Protein AF-A0AAQ3S4A1-F1 (afdb_monomer_lite)

Structure (mmCIF, N/CA/C/O backbone):
data_AF-A0AAQ3S4A1-F1
#
_entry.id   AF-A0AAQ3S4A1-F1
#
loop_
_atom_site.group_PDB
_atom_site.id
_atom_site.type_symbol
_atom_site.label_atom_id
_atom_site.label_alt_id
_atom_site.label_comp_id
_atom_site.label_asym_id
_atom_site.label_entity_id
_atom_site.label_seq_id
_atom_site.pdbx_PDB_ins_code
_atom_site.Cartn_x
_atom_site.Cartn_y
_atom_site.Cartn_z
_atom_site.occupancy
_atom_site.B_iso_or_equiv
_atom_site.auth_seq_id
_atom_site.auth_comp_id
_atom_site.auth_asym_id
_atom_site.auth_atom_id
_atom_site.pdbx_PDB_model_num
ATOM 1 N N . MET A 1 1 ? -39.024 0.551 48.462 1.00 69.94 1 MET A N 1
ATOM 2 C CA . MET A 1 1 ? -37.797 1.383 48.426 1.00 69.94 1 MET A CA 1
ATOM 3 C C . MET A 1 1 ? -36.531 0.526 48.503 1.00 69.94 1 MET A C 1
ATOM 5 O O . MET A 1 1 ? -35.735 0.617 47.584 1.00 69.94 1 MET A O 1
ATOM 9 N N . LYS A 1 2 ? -36.378 -0.374 49.492 1.00 83.62 2 LYS A N 1
ATOM 10 C CA . LYS A 1 2 ? -35.239 -1.323 49.569 1.00 83.62 2 LYS A CA 1
ATOM 11 C C . LYS A 1 2 ? -35.066 -2.211 48.320 1.00 83.62 2 LYS A C 1
ATOM 13 O O . LYS A 1 2 ? -33.985 -2.234 47.752 1.00 83.62 2 LYS A O 1
ATOM 18 N N . SER A 1 3 ? -36.151 -2.803 47.816 1.00 88.56 3 SER A N 1
ATOM 19 C CA . SER A 1 3 ? -36.127 -3.640 46.601 1.00 88.56 3 SER A CA 1
ATOM 20 C C . SER A 1 3 ? -35.691 -2.903 45.325 1.00 88.56 3 SER A C 1
ATOM 22 O O . SER A 1 3 ? -35.072 -3.489 44.446 1.00 88.56 3 SER A O 1
ATOM 24 N N . PHE A 1 4 ? -35.986 -1.604 45.217 1.00 92.81 4 PHE A N 1
ATOM 25 C CA . PHE A 1 4 ? -35.563 -0.779 44.080 1.00 92.81 4 PHE A CA 1
ATOM 26 C C . PHE A 1 4 ? -34.058 -0.482 44.128 1.00 92.81 4 PHE A C 1
ATOM 28 O O . PHE A 1 4 ? -33.376 -0.538 43.108 1.00 92.81 4 PHE A O 1
ATOM 35 N N . VAL A 1 5 ? -33.532 -0.214 45.327 1.00 92.94 5 VAL A N 1
ATOM 36 C CA . VAL A 1 5 ? -32.094 -0.003 45.546 1.00 92.94 5 VAL A CA 1
ATOM 37 C C . VAL A 1 5 ? -31.310 -1.284 45.250 1.00 92.94 5 VAL A C 1
ATOM 39 O O . VAL A 1 5 ? -30.294 -1.229 44.565 1.00 92.94 5 VAL A O 1
ATOM 42 N N . GLU A 1 6 ? -31.812 -2.440 45.683 1.00 94.75 6 GLU A N 1
ATOM 43 C CA . GLU A 1 6 ? -31.219 -3.748 45.375 1.00 94.75 6 GLU A CA 1
ATOM 44 C C . GLU A 1 6 ? -31.213 -4.038 43.868 1.00 94.75 6 GLU A C 1
ATOM 46 O O . GLU A 1 6 ? -30.192 -4.469 43.333 1.00 94.75 6 GLU A O 1
ATOM 51 N N . ALA A 1 7 ? -32.307 -3.732 43.163 1.00 94.50 7 ALA A N 1
ATOM 52 C CA . ALA A 1 7 ? -32.382 -3.893 41.713 1.00 94.50 7 ALA A CA 1
ATOM 53 C C . ALA A 1 7 ? -31.364 -3.007 40.970 1.00 94.50 7 ALA A C 1
ATOM 55 O O . ALA A 1 7 ? -30.690 -3.482 40.056 1.00 94.50 7 ALA A O 1
ATOM 56 N N . MET A 1 8 ? -31.183 -1.747 41.385 1.00 95.50 8 MET A N 1
ATOM 57 C CA . MET A 1 8 ? -30.149 -0.878 40.804 1.00 95.50 8 MET A CA 1
ATOM 58 C C . MET A 1 8 ? -28.732 -1.364 41.119 1.00 95.50 8 MET A C 1
ATOM 60 O O . MET A 1 8 ? -27.852 -1.315 40.260 1.00 95.50 8 MET A O 1
ATOM 64 N N . GLN A 1 9 ? -28.494 -1.853 42.338 1.00 95.38 9 GLN A N 1
ATOM 65 C CA . GLN A 1 9 ? -27.201 -2.413 42.728 1.00 95.38 9 GLN A CA 1
ATOM 66 C C . GLN A 1 9 ? -26.851 -3.631 41.860 1.00 95.38 9 GLN A C 1
ATOM 68 O O . GLN A 1 9 ? -25.724 -3.741 41.374 1.00 95.38 9 GLN A O 1
ATOM 73 N N . GLN A 1 10 ? -27.826 -4.512 41.617 1.00 95.88 10 GLN A N 1
ATOM 74 C CA . GLN A 1 10 ? -27.676 -5.665 40.727 1.00 95.88 10 GLN A CA 1
ATOM 75 C C . GLN A 1 10 ? -27.437 -5.242 39.276 1.00 95.88 10 GLN A C 1
ATOM 77 O O . GLN A 1 10 ? -26.545 -5.782 38.620 1.00 95.88 10 GLN A O 1
ATOM 82 N N . GLN A 1 11 ? -28.173 -4.244 38.782 1.00 96.25 11 GLN A N 1
ATOM 83 C CA . GLN A 1 11 ? -27.968 -3.705 37.438 1.00 96.25 11 GLN A CA 1
ATOM 84 C C . GLN A 1 11 ? -26.549 -3.142 37.271 1.00 96.25 11 GLN A C 1
ATOM 86 O O . GLN A 1 11 ? -25.874 -3.458 36.291 1.00 96.25 11 GLN A O 1
ATOM 91 N N . ASN A 1 12 ? -26.059 -2.375 38.248 1.00 96.00 12 ASN A N 1
ATOM 92 C CA . ASN A 1 12 ? -24.696 -1.843 38.238 1.00 96.00 12 ASN A CA 1
ATOM 93 C C . ASN A 1 12 ? -23.641 -2.953 38.260 1.00 96.00 12 ASN A C 1
ATOM 95 O O . ASN A 1 12 ? -22.669 -2.880 37.510 1.00 96.00 12 ASN A O 1
ATOM 99 N N . ALA A 1 13 ? -23.838 -4.002 39.062 1.00 97.19 13 ALA A N 1
ATOM 100 C CA . ALA A 1 13 ? -22.939 -5.154 39.073 1.00 97.19 13 ALA A CA 1
ATOM 101 C C . ALA A 1 13 ? -22.877 -5.837 37.694 1.00 97.19 13 ALA A C 1
ATOM 103 O O . ALA A 1 13 ? -21.787 -6.133 37.198 1.00 97.19 13 ALA A O 1
ATOM 104 N N . SER A 1 14 ? -24.027 -6.004 37.033 1.00 97.06 14 SER A N 1
ATOM 105 C CA . SER A 1 14 ? -24.097 -6.568 35.681 1.00 97.06 14 SER A CA 1
ATOM 106 C C . SER A 1 14 ? -23.399 -5.688 34.639 1.00 97.06 14 SER A C 1
ATOM 108 O O . SER A 1 14 ? -22.713 -6.209 33.759 1.00 97.06 14 SER A O 1
ATOM 110 N N . LEU A 1 15 ? -23.546 -4.362 34.724 1.00 97.44 15 LEU A N 1
ATOM 111 C CA . LEU A 1 15 ? -22.888 -3.420 33.812 1.00 97.44 15 LEU A CA 1
ATOM 112 C C . LEU A 1 15 ? -21.367 -3.426 33.986 1.00 97.44 15 LEU A C 1
ATOM 114 O O . LEU A 1 15 ? -20.635 -3.465 32.999 1.00 97.44 15 LEU A O 1
ATOM 118 N N . VAL A 1 16 ? -20.877 -3.438 35.227 1.00 97.19 16 VAL A N 1
ATOM 119 C CA . VAL A 1 16 ? -19.436 -3.524 35.516 1.00 97.19 16 VAL A CA 1
ATOM 120 C C . VAL A 1 16 ? -18.856 -4.826 34.970 1.00 97.19 16 VAL A C 1
ATOM 122 O O . VAL A 1 16 ? -17.815 -4.811 34.312 1.00 97.19 16 VAL A O 1
ATOM 125 N N . GLN A 1 17 ? -19.550 -5.948 35.172 1.00 96.94 17 GLN A N 1
ATOM 126 C CA . GLN A 1 17 ? -19.132 -7.233 34.620 1.00 96.94 17 GLN A CA 1
ATOM 127 C C . GLN A 1 17 ? -19.065 -7.192 33.087 1.00 96.94 17 GLN A C 1
ATOM 129 O O . GLN A 1 17 ? -18.075 -7.638 32.505 1.00 96.94 17 GLN A O 1
ATOM 134 N N . GLN A 1 18 ? -20.074 -6.614 32.431 1.00 97.06 18 GLN A N 1
ATOM 135 C CA . GLN A 1 18 ? -20.095 -6.471 30.977 1.00 97.06 18 GLN A CA 1
ATOM 136 C C . GLN A 1 18 ? -18.951 -5.579 30.469 1.00 97.06 18 GLN A C 1
ATOM 138 O O . GLN A 1 18 ? -18.252 -5.964 29.530 1.00 97.06 18 GLN A O 1
ATOM 143 N N . ASN A 1 19 ? -18.698 -4.439 31.116 1.00 97.44 19 ASN A N 1
ATOM 144 C CA . ASN A 1 19 ? -17.598 -3.535 30.770 1.00 97.44 19 ASN A CA 1
ATOM 145 C C . ASN A 1 19 ? -16.231 -4.219 30.875 1.00 97.44 19 ASN A C 1
ATOM 147 O O . ASN A 1 19 ? -15.390 -4.048 29.992 1.00 97.44 19 ASN A O 1
ATOM 151 N N . ASN A 1 20 ? -16.019 -5.042 31.904 1.00 97.19 20 ASN A N 1
ATOM 152 C CA . ASN A 1 20 ? -14.779 -5.800 32.060 1.00 97.19 20 ASN A CA 1
ATOM 153 C C . ASN A 1 20 ? -14.566 -6.789 30.904 1.00 97.19 20 ASN A C 1
ATOM 155 O O . ASN A 1 20 ? -13.468 -6.872 30.352 1.00 97.19 20 ASN A O 1
ATOM 159 N N . VAL A 1 21 ? -15.624 -7.490 30.484 1.00 97.12 21 VAL A N 1
ATOM 160 C CA . VAL A 1 21 ? -15.565 -8.419 29.343 1.00 97.12 21 VAL A CA 1
ATOM 161 C C . VAL A 1 21 ? -15.289 -7.679 28.035 1.00 97.12 21 VAL A C 1
ATOM 163 O O . VAL A 1 21 ? -14.459 -8.124 27.240 1.00 97.12 21 VAL A O 1
ATOM 166 N N . ILE A 1 22 ? -15.956 -6.546 27.800 1.00 97.06 22 ILE A N 1
ATOM 167 C CA . ILE A 1 22 ? -15.739 -5.725 26.601 1.00 97.06 22 ILE A CA 1
ATOM 168 C C . ILE A 1 22 ? -14.295 -5.220 26.565 1.00 97.06 22 ILE A C 1
ATOM 170 O O . ILE A 1 22 ? -13.627 -5.364 25.542 1.00 97.06 22 ILE A O 1
ATOM 174 N N . SER A 1 23 ? -13.789 -4.701 27.684 1.00 97.44 23 SER A N 1
ATOM 175 C CA . SER A 1 23 ? -12.414 -4.210 27.799 1.00 97.44 23 SER A CA 1
ATOM 176 C C . SER A 1 23 ? -11.390 -5.301 27.466 1.00 97.44 23 SER A C 1
ATOM 178 O O . SER A 1 23 ? -10.496 -5.094 26.644 1.00 97.44 23 SER A O 1
ATOM 180 N N . GLN A 1 24 ? -11.577 -6.511 28.006 1.00 96.88 24 GLN A N 1
ATOM 181 C CA . GLN A 1 24 ? -10.710 -7.650 27.705 1.00 96.88 24 GLN A CA 1
ATOM 182 C C . GLN A 1 24 ? -10.751 -8.030 26.215 1.00 96.88 24 GLN A C 1
ATOM 184 O O . GLN A 1 24 ? -9.702 -8.220 25.596 1.00 96.88 24 GLN A O 1
ATOM 189 N N . ARG A 1 25 ? -11.946 -8.093 25.612 1.00 96.81 25 ARG A N 1
ATOM 190 C CA . ARG A 1 25 ? -12.112 -8.422 24.185 1.00 96.81 25 ARG A CA 1
ATOM 191 C C . ARG A 1 25 ? -11.484 -7.377 23.268 1.00 96.81 25 ARG A C 1
ATOM 193 O O . ARG A 1 25 ? -10.852 -7.747 22.282 1.00 96.81 25 ARG A O 1
ATOM 200 N N . LEU A 1 26 ? -11.612 -6.093 23.601 1.00 97.44 26 LEU A N 1
ATOM 201 C CA . LEU A 1 26 ? -10.979 -5.005 22.854 1.00 97.44 26 LEU A CA 1
ATOM 202 C C . LEU A 1 26 ? -9.451 -5.087 22.922 1.00 97.44 26 LEU A C 1
ATOM 204 O O . LEU A 1 26 ? -8.786 -4.892 21.905 1.00 97.44 26 LEU A O 1
ATOM 208 N N . GLY A 1 27 ? -8.893 -5.424 24.089 1.00 96.12 27 GLY A N 1
ATOM 209 C CA . GLY A 1 27 ? -7.454 -5.641 24.250 1.00 96.12 27 GLY A CA 1
ATOM 210 C C . GLY A 1 27 ? -6.927 -6.755 23.342 1.00 96.12 27 GLY A C 1
ATOM 211 O O . GLY A 1 27 ? -5.949 -6.553 22.620 1.00 96.12 27 GLY A O 1
ATOM 212 N N . VAL A 1 28 ? -7.619 -7.899 23.315 1.00 96.94 28 VAL A N 1
ATOM 213 C CA . VAL A 1 28 ? -7.265 -9.035 22.446 1.00 96.94 28 VAL A CA 1
ATOM 214 C C . VAL A 1 28 ? -7.382 -8.661 20.968 1.00 96.94 28 VAL A C 1
ATOM 216 O O . VAL A 1 28 ? -6.436 -8.878 20.214 1.00 96.94 28 VAL A O 1
ATOM 219 N N . ALA A 1 29 ? -8.494 -8.043 20.558 1.00 96.94 29 ALA A N 1
ATOM 220 C CA . ALA A 1 29 ? -8.725 -7.650 19.167 1.00 96.94 29 ALA A CA 1
ATOM 221 C C . ALA A 1 29 ? -7.683 -6.637 18.660 1.00 96.94 29 ALA A C 1
ATOM 223 O O . ALA A 1 29 ? -7.213 -6.724 17.523 1.00 96.94 29 ALA A O 1
ATOM 224 N N . ARG A 1 30 ? -7.279 -5.687 19.513 1.00 96.81 30 ARG A N 1
ATOM 225 C CA . ARG A 1 30 ? -6.232 -4.713 19.183 1.00 96.81 30 ARG A CA 1
ATOM 226 C C . ARG A 1 30 ? -4.884 -5.393 18.970 1.00 96.81 30 ARG A C 1
ATOM 228 O O . ARG A 1 30 ? -4.192 -5.078 18.005 1.00 96.81 30 ARG A O 1
ATOM 235 N N . MET A 1 31 ? -4.524 -6.318 19.854 1.00 96.94 31 MET A N 1
ATOM 236 C CA . MET A 1 31 ? -3.262 -7.047 19.763 1.00 96.94 31 MET A CA 1
ATOM 237 C C . MET A 1 31 ? -3.221 -7.916 18.505 1.00 96.94 31 MET A C 1
ATOM 239 O O . MET A 1 31 ? -2.265 -7.830 17.742 1.00 96.94 31 MET A O 1
ATOM 243 N N . SER A 1 32 ? -4.297 -8.655 18.214 1.00 96.56 32 SER A N 1
ATOM 244 C CA . SER A 1 32 ? -4.383 -9.464 16.994 1.00 96.56 32 SER A CA 1
ATOM 245 C 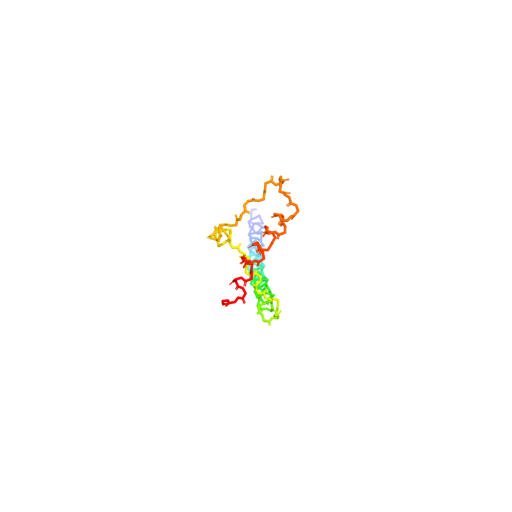C . SER A 1 32 ? -4.299 -8.621 15.723 1.00 96.56 32 SER A C 1
ATOM 247 O O . SER A 1 32 ? -3.651 -9.031 14.759 1.00 96.56 32 SER A O 1
ATOM 249 N N . ALA A 1 33 ? -4.912 -7.431 15.715 1.00 96.25 33 ALA A N 1
ATOM 250 C CA . ALA A 1 33 ? -4.835 -6.515 14.581 1.00 96.25 33 ALA A CA 1
ATOM 251 C C . ALA A 1 33 ? -3.398 -6.015 14.352 1.00 96.25 33 ALA A C 1
ATOM 253 O O . ALA A 1 33 ? -2.917 -6.037 13.221 1.00 96.25 33 ALA A O 1
ATOM 254 N N . GLN A 1 34 ? -2.685 -5.636 15.419 1.00 95.69 34 GLN A N 1
ATOM 255 C CA . GLN A 1 34 ? -1.282 -5.216 15.327 1.00 95.69 34 GLN A CA 1
ATOM 256 C C . GLN A 1 34 ? -0.367 -6.352 14.863 1.00 95.69 34 GLN A C 1
ATOM 258 O O . GLN A 1 34 ? 0.463 -6.147 13.980 1.00 95.69 34 GLN A O 1
ATOM 263 N N . THR A 1 35 ? -0.538 -7.562 15.398 1.00 95.69 35 THR A N 1
ATOM 264 C CA . THR A 1 35 ? 0.230 -8.734 14.957 1.00 95.69 35 THR A CA 1
ATOM 265 C C . THR A 1 35 ? -0.012 -9.033 13.481 1.00 95.69 35 THR A C 1
ATOM 267 O O . THR A 1 35 ? 0.944 -9.243 12.740 1.00 95.69 35 THR A O 1
ATOM 270 N N . SER A 1 36 ? -1.269 -8.986 13.032 1.00 93.25 36 SER A N 1
ATOM 271 C CA . SER A 1 36 ? -1.619 -9.210 11.623 1.00 93.25 36 SER A CA 1
ATOM 272 C C . SER A 1 36 ? -1.002 -8.146 10.710 1.00 93.25 36 SER A C 1
ATOM 274 O O . SER A 1 36 ? -0.508 -8.465 9.631 1.00 93.25 36 SER A O 1
ATOM 276 N N . GLN A 1 37 ? -0.966 -6.886 11.155 1.00 94.50 37 GLN A N 1
ATOM 277 C CA . GLN A 1 37 ? -0.319 -5.801 10.416 1.00 94.50 37 GLN A CA 1
ATOM 278 C C . GLN A 1 37 ? 1.192 -6.024 10.282 1.00 94.50 37 GLN A C 1
ATOM 280 O O . GLN A 1 37 ? 1.742 -5.869 9.191 1.00 94.50 37 GLN A O 1
ATOM 285 N N . LEU A 1 38 ? 1.868 -6.411 11.367 1.00 94.94 38 LEU A N 1
ATOM 286 C CA . LEU A 1 38 ? 3.297 -6.730 11.329 1.00 94.94 38 LEU A CA 1
ATOM 287 C C . LEU A 1 38 ? 3.571 -7.930 10.425 1.00 94.94 38 LEU A C 1
ATOM 289 O O . LEU A 1 38 ? 4.492 -7.884 9.616 1.00 94.94 38 LEU A O 1
ATOM 293 N N . GLN A 1 39 ? 2.741 -8.968 10.504 1.00 92.56 39 GLN A N 1
ATOM 294 C CA . GLN A 1 39 ? 2.853 -10.139 9.643 1.00 92.56 39 GLN A CA 1
ATOM 295 C C . GLN A 1 39 ? 2.698 -9.770 8.161 1.00 92.56 39 GLN A C 1
ATOM 297 O O . GLN A 1 39 ? 3.477 -10.241 7.335 1.00 92.56 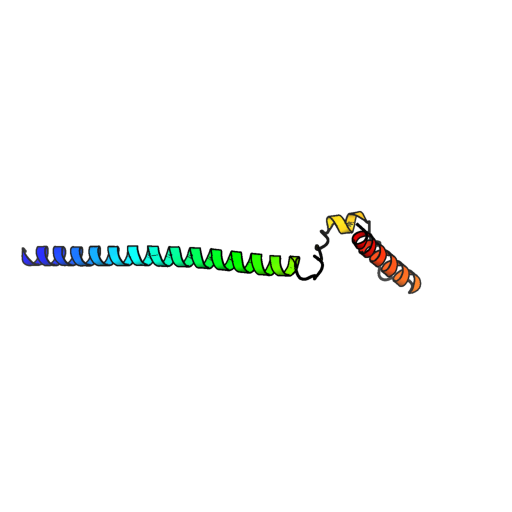39 GLN A O 1
ATOM 302 N N . TYR A 1 40 ? 1.755 -8.886 7.825 1.00 91.00 40 TYR A N 1
ATOM 303 C CA . TYR A 1 40 ? 1.599 -8.364 6.467 1.00 91.00 40 TYR A CA 1
ATOM 304 C C . TYR A 1 40 ? 2.844 -7.598 5.999 1.00 91.00 40 TYR A C 1
ATOM 306 O O . TYR A 1 40 ? 3.351 -7.854 4.908 1.00 91.00 40 TYR A O 1
ATOM 314 N N . LEU A 1 41 ? 3.382 -6.699 6.830 1.00 90.38 41 LEU A N 1
ATOM 315 C CA . LEU A 1 41 ? 4.609 -5.964 6.505 1.00 90.38 41 LEU A CA 1
ATOM 316 C C . LEU A 1 41 ? 5.796 -6.913 6.305 1.00 90.38 41 LEU A C 1
ATOM 318 O O . LEU A 1 41 ? 6.541 -6.763 5.340 1.00 90.38 41 LEU A O 1
ATOM 322 N N . MET A 1 42 ? 5.950 -7.921 7.164 1.00 87.56 42 MET A N 1
ATOM 323 C CA . MET A 1 42 ? 6.990 -8.940 7.017 1.00 87.56 42 MET A CA 1
ATOM 324 C C . MET A 1 42 ? 6.828 -9.737 5.721 1.00 87.56 42 MET A C 1
ATOM 326 O O . MET A 1 42 ? 7.815 -9.939 5.021 1.00 87.56 42 MET A O 1
ATOM 330 N N . ALA A 1 43 ? 5.605 -10.135 5.358 1.00 87.38 43 ALA A N 1
ATOM 331 C CA . ALA A 1 43 ? 5.332 -10.828 4.100 1.00 87.38 43 ALA A CA 1
ATOM 332 C C . ALA A 1 43 ? 5.655 -9.952 2.875 1.00 87.38 43 ALA A C 1
ATOM 334 O O . ALA A 1 43 ? 6.256 -10.433 1.917 1.00 87.38 43 ALA A O 1
ATOM 335 N N . MET A 1 44 ? 5.338 -8.653 2.925 1.00 83.06 44 MET A N 1
ATOM 336 C CA . MET A 1 44 ? 5.703 -7.686 1.881 1.00 83.06 44 MET A CA 1
ATOM 337 C C . MET A 1 44 ? 7.221 -7.513 1.762 1.00 83.06 44 MET A C 1
ATOM 339 O O . MET A 1 44 ? 7.765 -7.535 0.657 1.00 83.06 44 MET A O 1
ATOM 343 N N . HIS A 1 45 ? 7.926 -7.388 2.890 1.00 80.25 45 HIS A N 1
ATOM 344 C CA . HIS A 1 45 ? 9.387 -7.338 2.908 1.00 80.25 45 HIS A CA 1
ATOM 345 C C . HIS A 1 45 ? 10.009 -8.632 2.393 1.00 80.25 45 HIS A C 1
ATOM 347 O O . HIS A 1 45 ? 10.999 -8.574 1.671 1.00 80.25 45 HIS A O 1
ATOM 353 N N . GLN A 1 46 ? 9.431 -9.786 2.722 1.00 77.88 46 GLN A N 1
ATOM 354 C CA . GLN A 1 46 ? 9.909 -11.073 2.245 1.00 77.88 46 GLN A CA 1
ATOM 355 C C . GLN A 1 46 ? 9.684 -11.226 0.743 1.00 77.88 46 GLN A C 1
ATOM 357 O O . GLN A 1 46 ? 10.618 -11.632 0.068 1.00 77.88 46 GLN A O 1
ATOM 362 N N . LEU A 1 47 ? 8.530 -10.814 0.202 1.00 68.62 47 LEU A N 1
ATOM 363 C CA . LEU A 1 47 ? 8.283 -10.768 -1.244 1.00 68.62 47 LEU A CA 1
ATOM 364 C C . LEU A 1 47 ? 9.323 -9.884 -1.950 1.00 68.62 47 LEU A C 1
ATOM 366 O O . LEU A 1 47 ? 9.906 -10.283 -2.960 1.00 68.62 47 LEU A O 1
ATOM 370 N N . ASN A 1 48 ? 9.603 -8.706 -1.387 1.00 62.09 48 ASN A N 1
ATOM 371 C CA . ASN A 1 48 ? 10.603 -7.787 -1.923 1.00 62.09 48 ASN A CA 1
ATOM 372 C C . ASN A 1 48 ? 12.036 -8.345 -1.789 1.00 62.09 48 ASN A C 1
ATOM 374 O O . ASN A 1 48 ? 12.852 -8.191 -2.692 1.00 62.09 48 ASN A O 1
ATOM 378 N N . GLY A 1 49 ? 12.330 -9.058 -0.700 1.00 57.81 49 GLY A N 1
ATOM 379 C CA . GLY A 1 49 ? 13.602 -9.739 -0.454 1.00 57.81 49 GLY A CA 1
ATOM 380 C C . GLY A 1 49 ? 13.823 -10.948 -1.365 1.00 57.81 49 GLY A C 1
ATOM 381 O O . GLY A 1 49 ? 14.913 -11.113 -1.898 1.00 57.81 49 GLY A O 1
ATOM 382 N N . THR A 1 50 ? 12.788 -11.749 -1.633 1.00 52.97 50 THR A N 1
ATOM 383 C CA . THR A 1 50 ? 12.835 -12.825 -2.635 1.00 52.97 50 THR A CA 1
ATOM 384 C C . THR A 1 50 ? 12.955 -12.277 -4.050 1.00 52.97 50 THR A C 1
ATOM 386 O O . THR A 1 50 ? 13.613 -12.896 -4.875 1.00 52.97 50 THR A O 1
ATOM 389 N N . ARG A 1 51 ? 12.404 -11.090 -4.339 1.00 47.34 51 ARG A N 1
ATOM 390 C CA . ARG A 1 51 ? 12.658 -10.387 -5.606 1.00 47.34 51 ARG A CA 1
ATOM 391 C C . ARG A 1 51 ? 14.101 -9.884 -5.702 1.00 47.34 51 ARG A C 1
ATOM 393 O O . ARG A 1 51 ? 14.667 -9.901 -6.786 1.00 47.34 51 ARG A O 1
ATOM 400 N N . ALA A 1 52 ? 14.705 -9.485 -4.583 1.00 47.91 52 ALA A N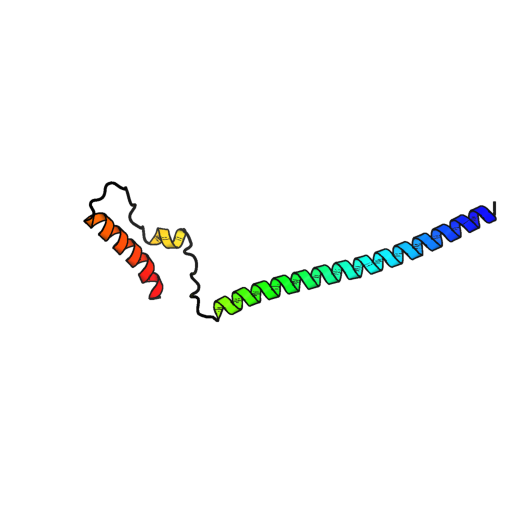 1
ATOM 401 C CA . ALA A 1 52 ? 16.106 -9.072 -4.529 1.00 47.91 52 ALA A CA 1
ATOM 402 C C . ALA A 1 52 ? 17.097 -10.244 -4.680 1.00 47.91 52 ALA A C 1
ATOM 404 O O . ALA A 1 52 ? 18.202 -10.031 -5.170 1.00 47.91 52 ALA A O 1
ATOM 405 N N . THR A 1 53 ? 16.725 -11.471 -4.292 1.00 49.28 53 THR A N 1
ATOM 406 C CA . THR A 1 53 ? 17.588 -12.662 -4.421 1.00 49.28 53 THR A CA 1
ATOM 407 C C . THR A 1 53 ? 17.314 -13.487 -5.677 1.00 49.28 53 THR A C 1
ATOM 409 O O . THR A 1 53 ? 18.233 -14.099 -6.217 1.00 49.28 53 THR A O 1
ATOM 412 N N . ALA A 1 54 ? 16.086 -13.484 -6.194 1.00 46.50 54 ALA A N 1
ATOM 413 C CA . ALA A 1 54 ? 15.714 -14.203 -7.405 1.00 46.50 54 ALA A CA 1
ATOM 414 C C . ALA A 1 54 ? 15.853 -13.319 -8.648 1.00 46.50 54 ALA A C 1
ATOM 416 O O . ALA A 1 54 ? 14.848 -13.061 -9.293 1.00 46.50 54 ALA A O 1
ATOM 417 N N . GLY A 1 55 ? 17.073 -12.861 -8.959 1.00 47.31 55 GLY A N 1
ATOM 418 C CA . GLY A 1 55 ? 17.590 -12.584 -10.316 1.00 47.31 55 GLY A CA 1
ATOM 419 C C . GLY A 1 55 ? 16.788 -11.719 -11.303 1.00 47.31 55 GLY A C 1
ATOM 420 O O . GLY A 1 55 ? 17.266 -11.478 -12.408 1.00 47.31 55 GLY A O 1
ATOM 421 N N . LEU A 1 56 ? 15.610 -11.218 -10.951 1.00 47.28 56 LEU A N 1
ATOM 422 C CA . LEU A 1 56 ? 14.958 -10.132 -11.638 1.00 47.28 56 LEU A CA 1
ATOM 423 C C . LEU A 1 56 ? 15.738 -8.933 -11.166 1.00 47.28 56 LEU A C 1
ATOM 425 O O . LEU A 1 56 ? 15.461 -8.402 -10.089 1.00 47.28 56 LEU A O 1
ATOM 429 N N . SER A 1 57 ? 16.781 -8.624 -11.944 1.00 46.66 57 SER A N 1
ATOM 430 C CA . SER A 1 57 ? 17.550 -7.394 -11.901 1.00 46.66 57 SER A CA 1
ATOM 431 C C . SER A 1 57 ? 16.683 -6.351 -11.244 1.00 46.66 57 SER A C 1
ATOM 433 O O . SER A 1 57 ? 15.559 -6.140 -11.709 1.00 46.66 57 SER A O 1
ATOM 435 N N . GLN A 1 58 ? 17.151 -5.769 -10.140 1.00 50.41 58 GLN A N 1
ATOM 436 C CA . GLN A 1 58 ? 16.575 -4.529 -9.671 1.00 50.41 58 GLN A CA 1
ATOM 437 C C . GLN A 1 58 ? 16.548 -3.637 -10.909 1.00 50.41 58 GLN A C 1
ATOM 439 O O . GLN A 1 58 ? 17.568 -3.072 -11.301 1.00 50.41 58 GLN A O 1
ATOM 444 N N . VAL A 1 59 ? 15.402 -3.573 -11.592 1.00 51.34 59 VAL A N 1
ATOM 445 C CA . VAL A 1 59 ? 15.101 -2.542 -12.562 1.00 51.34 59 VAL A CA 1
ATOM 446 C C . VAL A 1 59 ? 14.937 -1.378 -11.631 1.00 51.34 59 VAL A C 1
ATOM 448 O O . VAL A 1 59 ? 13.840 -1.070 -11.187 1.00 51.34 59 VAL A O 1
ATOM 451 N N . GLN A 1 60 ? 16.070 -0.870 -11.154 1.00 58.88 60 GLN A N 1
ATOM 452 C CA . GLN A 1 60 ? 16.085 0.269 -10.291 1.00 58.88 60 GLN A CA 1
ATOM 453 C C . GLN A 1 60 ? 15.513 1.325 -11.203 1.00 58.88 60 GLN A C 1
ATOM 455 O O . GLN A 1 60 ? 16.075 1.623 -12.259 1.00 58.88 60 GLN A O 1
ATOM 460 N N . GLU A 1 61 ? 14.269 1.671 -10.924 1.00 60.72 61 GLU A N 1
ATOM 461 C CA . GLU A 1 61 ? 13.511 2.560 -11.768 1.00 60.72 61 GLU A CA 1
ATOM 462 C C . GLU A 1 61 ? 14.365 3.815 -11.886 1.00 60.72 61 GLU A C 1
ATOM 464 O O . GLU A 1 61 ? 14.915 4.307 -10.895 1.00 60.72 61 GLU A O 1
ATOM 469 N N . TRP A 1 62 ? 14.622 4.234 -13.123 1.00 66.44 62 TRP A N 1
ATOM 470 C CA . TRP A 1 62 ? 15.354 5.468 -13.338 1.00 66.44 62 TRP A CA 1
ATOM 471 C C . TRP A 1 62 ? 14.579 6.558 -12.602 1.00 66.44 62 TRP A C 1
ATOM 473 O O . TRP A 1 62 ? 13.406 6.777 -12.912 1.00 66.44 62 TRP A O 1
ATOM 483 N N . SER A 1 63 ? 15.209 7.244 -11.646 1.00 71.75 63 SER A N 1
ATOM 484 C CA . SER A 1 63 ? 14.650 8.523 -11.233 1.00 71.75 63 SER A CA 1
ATOM 485 C C . SER A 1 63 ? 14.699 9.436 -12.457 1.00 71.75 63 SER A C 1
ATOM 487 O O . SER A 1 63 ? 15.617 9.351 -13.289 1.00 71.75 63 SER A O 1
ATOM 489 N N . LEU A 1 64 ? 13.683 10.281 -12.613 1.00 75.88 64 LEU A N 1
ATOM 490 C CA . LEU A 1 64 ? 13.612 11.191 -13.749 1.00 75.88 64 LEU A CA 1
ATOM 491 C C . LEU A 1 64 ? 14.879 12.063 -13.825 1.00 75.88 64 LEU A C 1
ATOM 493 O O . LEU A 1 64 ? 15.368 12.347 -14.916 1.00 75.88 64 LEU A O 1
ATOM 497 N N . GLU A 1 65 ? 15.466 12.417 -12.680 1.00 78.56 65 GLU A N 1
ATOM 498 C CA . GLU A 1 65 ? 16.709 13.184 -12.603 1.00 78.56 65 GLU A CA 1
ATOM 499 C C . GLU A 1 65 ? 17.905 12.439 -13.210 1.00 78.56 65 GLU A C 1
ATOM 501 O O . GLU A 1 65 ? 18.642 13.025 -14.007 1.00 78.56 65 GLU A O 1
ATOM 506 N N . SER A 1 66 ? 18.087 11.150 -12.892 1.00 76.50 66 SER A N 1
ATOM 507 C CA . SER A 1 66 ? 19.165 10.333 -13.468 1.00 76.50 66 SER A CA 1
ATOM 508 C C . SER A 1 66 ? 19.038 10.221 -14.985 1.00 76.50 66 SER A C 1
ATOM 510 O O . SER A 1 66 ? 20.038 10.297 -15.691 1.00 76.50 66 SER A O 1
ATOM 512 N N . PHE A 1 67 ? 17.814 10.096 -15.505 1.00 80.25 67 PHE A N 1
ATOM 513 C CA . PHE A 1 67 ? 17.576 10.035 -16.949 1.00 80.25 67 PHE A CA 1
ATOM 514 C C . PHE A 1 67 ? 17.901 11.362 -17.639 1.00 80.25 67 PHE A C 1
ATOM 516 O O . PHE A 1 67 ? 18.570 11.393 -18.673 1.00 80.25 67 PHE A O 1
ATOM 523 N N . LEU A 1 68 ? 17.484 12.477 -17.040 1.00 83.31 68 LEU A N 1
ATOM 524 C CA . LEU A 1 68 ? 17.708 13.810 -17.594 1.00 83.31 68 LEU A CA 1
ATOM 525 C C . LEU A 1 68 ? 19.176 14.255 -17.540 1.00 83.31 68 LEU A C 1
ATOM 527 O O . LEU A 1 68 ? 19.577 15.085 -18.361 1.00 83.31 68 LEU A O 1
ATOM 531 N N . GLN A 1 69 ? 19.996 13.689 -16.648 1.00 82.88 69 GLN A N 1
ATOM 532 C CA . GLN A 1 69 ? 21.432 13.980 -16.580 1.00 82.88 69 GLN A CA 1
ATOM 533 C C . GLN A 1 69 ? 22.161 13.655 -17.895 1.00 82.88 69 GLN A C 1
ATOM 535 O O . GLN A 1 69 ? 23.058 14.398 -18.294 1.00 82.88 69 GLN A O 1
ATOM 540 N N . TYR A 1 70 ? 21.728 12.617 -18.617 1.00 82.62 70 TYR A N 1
ATOM 541 C CA . TYR A 1 70 ? 22.311 12.227 -19.907 1.00 82.62 70 TYR A CA 1
ATOM 542 C C . TYR A 1 70 ? 21.808 13.057 -21.096 1.00 82.62 70 TYR A C 1
ATOM 544 O O . TYR A 1 70 ? 22.211 12.804 -22.228 1.00 82.62 70 TYR A O 1
ATOM 552 N N . ARG A 1 71 ? 20.942 14.055 -20.853 1.00 81.25 71 ARG A N 1
ATOM 553 C CA . ARG A 1 71 ? 20.356 14.950 -21.868 1.00 81.25 71 ARG A CA 1
ATOM 554 C C . ARG A 1 71 ? 19.857 14.196 -23.113 1.00 81.25 71 ARG A C 1
ATOM 556 O O . ARG A 1 71 ? 20.329 14.465 -24.220 1.00 81.25 71 ARG A O 1
ATOM 563 N N . PRO A 1 72 ? 18.894 13.273 -22.949 1.00 81.31 72 PRO A N 1
ATOM 564 C CA . PRO A 1 72 ? 18.332 12.524 -24.064 1.00 81.31 72 PRO A CA 1
ATOM 565 C C . PRO A 1 72 ? 17.792 13.473 -25.142 1.00 81.31 72 PRO A C 1
ATOM 567 O O . PRO A 1 72 ? 17.131 14.475 -24.847 1.00 81.31 72 PRO A O 1
ATOM 570 N N . ALA A 1 73 ? 18.074 13.161 -26.406 1.00 81.69 73 ALA A N 1
ATOM 571 C CA . ALA A 1 73 ? 17.577 13.937 -27.533 1.00 81.69 73 ALA A CA 1
ATOM 572 C C . ALA A 1 73 ? 16.037 13.924 -27.566 1.00 81.69 73 ALA A C 1
ATOM 574 O O . ALA A 1 73 ? 15.400 12.889 -27.367 1.00 81.69 73 ALA A O 1
ATOM 575 N N . LYS A 1 74 ? 15.415 15.077 -27.836 1.00 80.00 74 LYS A N 1
ATOM 576 C CA . LYS A 1 74 ? 13.954 15.171 -27.967 1.00 80.00 74 LYS A CA 1
ATOM 577 C C . LYS A 1 74 ? 13.511 14.643 -29.331 1.00 80.00 74 LYS A C 1
ATOM 579 O O . LYS A 1 74 ? 13.969 15.136 -30.361 1.00 80.00 74 LYS A O 1
ATOM 584 N N . PHE A 1 75 ? 12.573 13.700 -29.340 1.00 80.31 75 PHE A N 1
ATOM 585 C CA . PHE A 1 75 ? 11.919 13.261 -30.568 1.00 80.31 75 PHE A CA 1
ATOM 586 C C . PHE A 1 75 ? 10.866 14.291 -30.991 1.00 80.31 75 PHE A C 1
ATOM 588 O O . PHE A 1 75 ? 9.949 14.590 -30.231 1.00 80.31 75 PHE A O 1
ATOM 595 N N . ASN A 1 76 ? 11.003 14.870 -32.186 1.00 77.94 76 ASN A N 1
ATOM 596 C CA . ASN A 1 76 ? 10.116 15.938 -32.667 1.00 77.94 76 ASN A CA 1
ATOM 597 C C . ASN A 1 76 ? 9.104 15.472 -33.734 1.00 77.94 76 ASN A C 1
ATOM 599 O O . ASN A 1 76 ? 8.388 16.303 -34.290 1.00 77.94 76 ASN A O 1
ATOM 603 N N . GLY A 1 77 ? 9.064 14.170 -34.046 1.00 72.88 77 GLY A N 1
ATOM 604 C CA . GLY A 1 77 ? 8.104 13.561 -34.976 1.00 72.88 77 GLY A CA 1
ATOM 605 C C . GLY A 1 77 ? 8.257 13.939 -36.455 1.00 72.88 77 GLY A C 1
ATOM 606 O O . GLY A 1 77 ? 7.517 13.422 -37.282 1.00 72.88 77 GLY A O 1
ATOM 607 N N . LYS A 1 78 ? 9.206 14.815 -36.811 1.00 77.75 78 LYS A N 1
ATOM 608 C CA . LYS A 1 78 ? 9.460 15.278 -38.191 1.00 77.75 78 LYS A CA 1
ATOM 609 C C . LYS A 1 78 ? 10.774 14.732 -38.764 1.00 77.75 78 LYS A C 1
ATOM 611 O O . LYS A 1 78 ? 11.335 15.310 -39.690 1.00 77.75 78 LYS A O 1
ATOM 616 N N . LYS A 1 79 ? 11.300 13.671 -38.154 1.00 75.12 79 LYS A N 1
ATOM 617 C CA . LYS A 1 79 ? 12.610 13.089 -38.449 1.00 75.12 79 LYS A CA 1
ATOM 618 C C . LYS A 1 79 ? 12.526 12.090 -39.601 1.00 75.12 79 LYS A C 1
ATOM 620 O O . LYS A 1 79 ? 11.559 11.339 -39.702 1.00 75.12 79 LYS A O 1
ATOM 625 N N . SER A 1 80 ? 13.544 12.089 -40.457 1.00 82.19 80 SER A N 1
ATOM 626 C CA . SER A 1 80 ? 13.739 11.046 -41.469 1.00 82.19 80 SER A CA 1
ATOM 627 C C . SER A 1 80 ? 13.981 9.684 -40.798 1.00 82.19 80 SER A C 1
ATOM 629 O O . SER A 1 80 ? 14.459 9.663 -39.662 1.00 82.19 80 SER A O 1
ATOM 631 N N . PRO A 1 81 ? 13.700 8.545 -41.462 1.00 83.31 81 PRO A N 1
ATOM 632 C CA . PRO A 1 81 ? 13.898 7.215 -40.874 1.00 83.31 81 PRO A CA 1
ATOM 633 C C . PRO A 1 81 ? 15.287 7.018 -40.246 1.00 83.31 81 PRO A C 1
ATOM 635 O O . PRO A 1 81 ? 15.389 6.589 -39.102 1.00 83.31 81 PRO A O 1
ATOM 638 N N . ASN A 1 82 ? 16.341 7.484 -40.921 1.00 83.06 82 ASN A N 1
ATOM 639 C CA . ASN A 1 82 ? 17.719 7.406 -40.422 1.00 83.06 82 ASN A CA 1
ATOM 640 C C . ASN A 1 82 ? 17.932 8.184 -39.113 1.00 83.06 82 ASN A C 1
ATOM 642 O O . ASN A 1 82 ? 18.709 7.780 -38.251 1.00 83.06 82 ASN A O 1
ATOM 646 N N . GLU A 1 83 ? 17.258 9.321 -38.950 1.00 82.44 83 GLU A N 1
ATOM 647 C CA . GLU A 1 83 ? 17.330 10.102 -37.718 1.00 82.44 83 GLU A CA 1
ATOM 648 C C . GLU A 1 83 ? 16.509 9.470 -36.584 1.00 82.44 83 GLU A C 1
ATOM 650 O O . GLU A 1 83 ? 16.857 9.647 -35.417 1.00 82.44 83 GLU A O 1
ATOM 655 N N . VAL A 1 84 ? 15.436 8.736 -36.905 1.00 86.12 84 VAL A N 1
ATOM 656 C CA . VAL A 1 8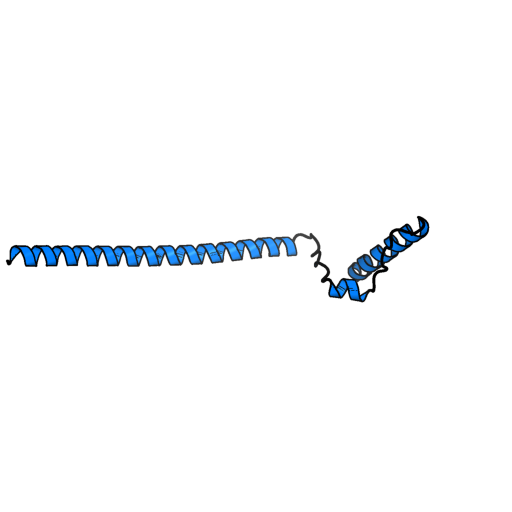4 ? 14.691 7.932 -35.922 1.00 86.12 84 VAL A CA 1
ATOM 657 C C . VAL A 1 84 ? 15.558 6.781 -35.420 1.00 86.12 84 VAL A C 1
ATOM 659 O O . VAL A 1 84 ? 15.657 6.575 -34.211 1.00 86.12 84 VAL A O 1
ATOM 662 N N . ASP A 1 85 ? 16.248 6.094 -36.329 1.00 86.50 85 ASP A N 1
ATOM 663 C CA . ASP A 1 85 ? 17.179 5.018 -35.987 1.00 86.50 85 ASP A CA 1
ATOM 664 C C . ASP A 1 85 ? 18.323 5.529 -35.109 1.00 86.50 85 ASP A C 1
ATOM 666 O O . ASP A 1 85 ? 18.696 4.894 -34.122 1.00 86.50 85 ASP A O 1
ATOM 670 N N . GLN A 1 86 ? 18.859 6.710 -35.425 1.00 84.75 86 GLN A N 1
ATOM 671 C CA . GLN A 1 86 ? 19.888 7.340 -34.604 1.00 84.75 86 GLN A CA 1
ATOM 672 C C . GLN A 1 86 ? 19.361 7.708 -33.210 1.00 84.75 86 GLN A C 1
ATOM 674 O O . GLN A 1 86 ? 20.034 7.440 -32.217 1.00 84.75 86 GLN A O 1
ATOM 679 N N . TRP A 1 87 ? 18.147 8.261 -33.116 1.00 86.94 87 TRP A N 1
ATOM 680 C CA . TRP A 1 87 ? 17.512 8.578 -31.834 1.00 86.94 87 TRP A CA 1
ATOM 681 C C . TRP A 1 87 ? 17.313 7.327 -30.966 1.00 86.94 87 TRP A C 1
ATOM 683 O O . TRP A 1 87 ? 17.625 7.357 -29.777 1.00 86.94 87 TRP A O 1
ATOM 693 N N . MET A 1 88 ? 16.868 6.213 -31.558 1.00 85.62 88 MET A N 1
ATOM 694 C CA . MET A 1 88 ? 16.732 4.924 -30.867 1.00 85.62 88 MET A CA 1
ATOM 695 C C . MET A 1 88 ? 18.078 4.434 -30.326 1.00 85.62 88 MET A C 1
ATOM 697 O O . MET A 1 88 ? 18.181 4.114 -29.144 1.00 85.62 88 MET A O 1
ATOM 701 N N . ARG A 1 89 ? 19.135 4.461 -31.148 1.00 86.94 89 ARG A N 1
ATOM 702 C CA . ARG A 1 89 ? 20.493 4.063 -30.732 1.00 86.94 8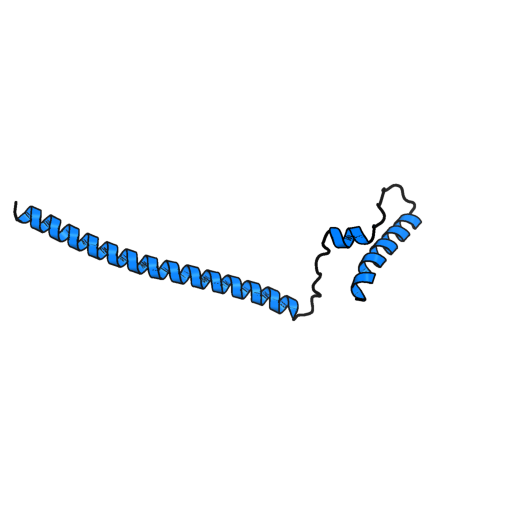9 ARG A CA 1
ATOM 703 C C . ARG A 1 89 ? 21.046 4.938 -29.610 1.00 86.94 89 ARG A C 1
ATOM 705 O O . ARG A 1 89 ? 21.745 4.443 -28.726 1.00 86.94 89 ARG A O 1
ATOM 712 N N . ASP A 1 90 ? 20.743 6.232 -29.634 1.00 84.38 90 ASP A N 1
ATOM 713 C CA . ASP A 1 90 ? 21.148 7.156 -28.577 1.00 84.38 90 ASP A CA 1
ATOM 714 C C . ASP A 1 90 ? 20.404 6.859 -27.261 1.00 84.38 90 ASP A C 1
ATOM 716 O O . ASP A 1 90 ? 21.027 6.869 -26.197 1.00 84.38 90 ASP A O 1
ATOM 720 N N . MET A 1 91 ? 19.110 6.514 -27.317 1.00 84.56 91 MET A N 1
ATOM 721 C CA . MET A 1 91 ? 18.348 6.055 -26.145 1.00 84.56 91 MET A CA 1
ATOM 722 C C . MET A 1 91 ? 18.872 4.718 -25.601 1.00 84.56 91 MET A C 1
ATOM 724 O O . MET A 1 91 ? 19.049 4.570 -24.391 1.00 84.56 91 MET A O 1
ATOM 728 N N . GLU A 1 92 ? 19.182 3.763 -26.479 1.00 84.69 92 GLU A N 1
ATOM 729 C CA . GLU A 1 92 ? 19.777 2.473 -26.109 1.00 84.69 92 GLU A CA 1
ATOM 730 C C . GLU A 1 92 ? 21.140 2.654 -25.439 1.00 84.69 92 GLU A C 1
ATOM 732 O O . GLU A 1 92 ? 21.420 2.010 -24.432 1.00 84.69 92 GLU A O 1
ATOM 737 N N . ARG A 1 93 ? 21.980 3.570 -25.935 1.00 83.62 93 ARG A N 1
ATOM 738 C CA . ARG A 1 93 ? 23.278 3.877 -25.319 1.00 83.62 93 ARG A CA 1
ATOM 739 C C . ARG A 1 93 ? 23.118 4.380 -23.887 1.00 83.62 93 ARG A C 1
ATOM 741 O O . ARG A 1 93 ? 23.847 3.923 -23.012 1.00 83.62 93 ARG A O 1
ATOM 748 N N . ILE A 1 94 ? 22.179 5.296 -23.642 1.00 83.12 94 ILE A N 1
ATOM 749 C CA . ILE A 1 94 ? 21.896 5.813 -22.293 1.00 83.12 94 ILE A CA 1
ATOM 750 C C . ILE A 1 94 ? 21.458 4.666 -21.371 1.00 83.12 94 ILE A C 1
ATOM 752 O O . ILE A 1 94 ? 21.926 4.575 -20.239 1.00 83.12 94 ILE A O 1
ATOM 756 N N . PHE A 1 95 ? 20.633 3.743 -21.872 1.00 74.88 95 PHE A N 1
ATOM 757 C CA . PHE A 1 95 ? 20.208 2.566 -21.118 1.00 74.88 95 PHE A CA 1
ATOM 758 C C . PHE A 1 95 ? 21.364 1.590 -20.822 1.00 74.88 95 PHE A C 1
ATOM 760 O O . PHE A 1 95 ? 21.495 1.111 -19.697 1.00 74.88 95 PHE A O 1
ATOM 767 N N . MET A 1 96 ? 22.232 1.334 -21.804 1.00 76.94 96 MET A N 1
ATOM 768 C CA . MET A 1 96 ? 23.343 0.378 -21.704 1.00 76.94 96 MET A CA 1
ATOM 769 C C . MET A 1 96 ? 24.504 0.878 -20.842 1.00 76.94 96 MET A C 1
ATOM 771 O O . MET A 1 96 ? 25.110 0.080 -20.131 1.00 76.94 96 MET A O 1
ATOM 775 N N . LEU A 1 97 ? 24.796 2.185 -20.842 1.00 70.06 97 LEU A N 1
ATOM 776 C CA . LEU A 1 97 ? 25.840 2.777 -19.990 1.00 70.06 97 LEU A CA 1
ATOM 777 C C . LEU A 1 97 ? 25.606 2.522 -18.495 1.00 70.06 97 LEU A C 1
ATOM 779 O O . LEU A 1 97 ? 26.558 2.493 -17.723 1.00 70.06 97 LEU A O 1
ATOM 783 N N . ARG A 1 98 ? 24.357 2.288 -18.091 1.00 63.53 98 ARG A N 1
ATOM 784 C CA . ARG A 1 98 ? 24.006 1.910 -16.724 1.00 63.53 98 ARG A CA 1
ATOM 785 C C . ARG A 1 98 ? 24.286 0.434 -16.406 1.00 63.53 98 ARG A C 1
ATOM 787 O O . ARG A 1 98 ? 24.556 0.110 -15.259 1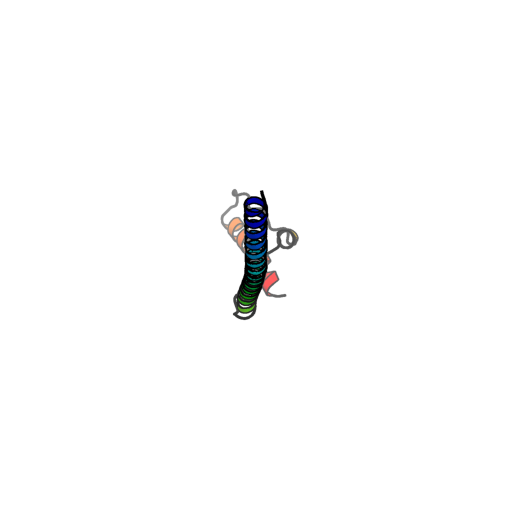.00 63.53 98 ARG A O 1
ATOM 794 N N . GLY A 1 99 ? 24.215 -0.462 -17.391 1.00 56.00 99 GLY A N 1
ATOM 795 C CA . GLY A 1 99 ? 24.459 -1.899 -17.197 1.00 56.00 99 GLY A CA 1
ATOM 796 C C . GLY A 1 99 ? 25.938 -2.276 -17.051 1.00 56.00 99 GLY A C 1
ATOM 797 O O . GLY A 1 99 ? 26.243 -3.442 -16.826 1.00 56.00 99 GLY A O 1
ATOM 798 N N . ALA A 1 100 ? 26.843 -1.306 -17.207 1.00 50.84 100 ALA A N 1
ATOM 799 C CA . ALA A 1 100 ? 28.292 -1.485 -17.154 1.00 50.84 100 ALA A CA 1
ATOM 800 C C . ALA A 1 100 ? 28.945 -0.899 -15.882 1.00 50.84 100 ALA A C 1
ATOM 802 O O . ALA A 1 100 ? 30.174 -0.847 -15.821 1.00 50.84 100 ALA A O 1
ATOM 803 N N . GLN A 1 101 ? 28.149 -0.435 -14.908 1.00 44.38 101 GLN A N 1
ATOM 804 C CA . GLN A 1 101 ? 28.620 0.180 -13.661 1.00 44.38 101 GLN A CA 1
ATOM 805 C C . GLN A 1 101 ? 28.359 -0.709 -12.444 1.00 44.38 101 GLN A C 1
ATOM 807 O O . GLN A 1 101 ? 27.285 -1.350 -12.405 1.00 44.38 101 GLN A O 1
#

pLDDT: mean 81.22, std 15.79, range [44.38, 97.44]

Foldseek 3Di:
DVVVVVVVVVVVVVVVVVVVVVVVVVVVVVVVVVVVVVVVVVVVVVVVVCCVVPPPPCVVPDDPVLLCVLVQDDDPVPDDPVVVVVSVVSVVVSVVVVVVD

Secondary structure (DSSP, 8-state):
-HHHHHHHHHHHHHHHHHHHHHHHHHHHHHHHHHHHHHHHHHHHHHHHHHHHHTT-----PPPHHHHHHT-PPPP-S---HHHHHHHHHHHHHHHHHHTT-

Organism: Vigna mungo (NCBI:txid3915)

Radius of gyration: 33.18 Å; chains: 1; bounding box: 66×30×91 Å

Sequence (101 aa):
MKSFVEAMQQQNASLVQQNNVISQRLGVARMSAQTSQLQYLMAMHQLNGTRATAGLSQVQEWSLESFLQYRPAKFNGKKSPNEVDQWMRDMERIFMLRGAQ